Protein AF-A0A3Q7IHE6-F1 (afdb_monomer_lite)

Secondary structure (DSSP, 8-state):
--TT-TT-TT-EEEEEEEEESSS-TTSPEEEEEEEEEEE--SSS--EEEEEEEEE-SS--

Radius of gyration: 15.2 Å; chains: 1; bounding box: 45×20×33 Å

Foldseek 3Di:
DDPPFPAPAFDKDWDWAWDAPDPDPPHDTFFTWTFMWGQHDRPDGDTDDDTDTGGPDDDD

Structure (mmCIF, N/CA/C/O backbone):
data_AF-A0A3Q7IHE6-F1
#
_entry.id   AF-A0A3Q7IHE6-F1
#
loop_
_atom_site.group_PDB
_atom_site.id
_atom_site.type_symbol
_atom_site.label_atom_id
_atom_site.label_alt_id
_atom_site.label_comp_id
_atom_site.label_asym_id
_atom_site.label_entity_id
_atom_site.label_seq_id
_atom_site.pdbx_PDB_ins_code
_atom_site.Cartn_x
_atom_site.Cartn_y
_atom_site.Cartn_z
_atom_site.occupancy
_atom_site.B_iso_or_equiv
_atom_site.auth_seq_id
_atom_site.auth_comp_id
_atom_site.auth_asym_id
_atom_site.auth_atom_id
_atom_site.pdbx_PDB_model_num
ATOM 1 N N . MET A 1 1 ? 23.022 3.280 -4.159 1.00 49.59 1 MET A N 1
ATOM 2 C CA . MET A 1 1 ? 22.285 3.807 -5.325 1.00 49.59 1 MET A CA 1
ATOM 3 C C . MET A 1 1 ? 23.312 4.348 -6.306 1.00 49.59 1 MET A C 1
ATOM 5 O O . MET A 1 1 ? 23.908 5.377 -6.034 1.00 49.59 1 MET A O 1
ATOM 9 N N . THR A 1 2 ? 23.632 3.613 -7.367 1.00 46.78 2 THR A N 1
ATOM 10 C CA . THR A 1 2 ? 24.503 4.104 -8.447 1.00 46.78 2 THR A CA 1
ATOM 11 C C . THR A 1 2 ? 23.613 4.487 -9.625 1.00 46.78 2 THR A C 1
ATOM 13 O O . THR A 1 2 ? 22.584 3.851 -9.842 1.00 46.78 2 THR A O 1
ATOM 16 N N . ALA A 1 3 ? 23.982 5.528 -10.373 1.00 58.50 3 ALA A N 1
ATOM 17 C CA . ALA A 1 3 ? 23.183 6.180 -11.422 1.00 58.50 3 ALA A CA 1
ATOM 18 C C . ALA A 1 3 ? 22.738 5.287 -12.612 1.00 58.50 3 ALA A C 1
ATOM 20 O O . ALA A 1 3 ? 22.250 5.797 -13.613 1.00 58.50 3 ALA A O 1
ATOM 21 N N . LYS A 1 4 ? 22.904 3.961 -12.528 1.00 60.06 4 LYS A N 1
ATOM 22 C CA . LYS A 1 4 ? 22.531 2.996 -13.568 1.00 60.06 4 LYS A CA 1
ATOM 23 C C . LYS A 1 4 ? 21.046 2.599 -13.529 1.00 60.06 4 LYS A C 1
ATOM 25 O O . LYS A 1 4 ? 20.525 2.198 -14.560 1.00 60.06 4 LYS A O 1
ATOM 30 N N . TYR A 1 5 ? 20.368 2.732 -12.382 1.00 63.53 5 TYR A N 1
ATOM 31 C CA . TYR A 1 5 ? 18.939 2.413 -12.233 1.00 63.53 5 TYR A CA 1
ATOM 32 C C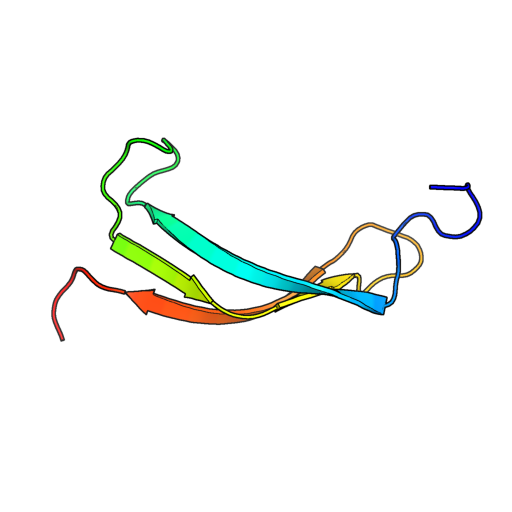 . TYR A 1 5 ? 18.256 3.447 -11.321 1.00 63.53 5 TYR A C 1
ATOM 34 O O . TYR A 1 5 ? 18.300 3.296 -10.098 1.00 63.53 5 TYR A O 1
ATOM 42 N N . PRO A 1 6 ? 17.655 4.517 -11.870 1.00 73.06 6 PRO A N 1
ATOM 43 C CA . PRO A 1 6 ? 17.160 5.644 -11.074 1.00 73.06 6 PRO A CA 1
ATOM 44 C C . PRO A 1 6 ? 15.975 5.298 -10.152 1.00 73.06 6 PRO A C 1
ATOM 46 O O . PRO A 1 6 ? 15.667 6.077 -9.255 1.00 73.06 6 PRO A O 1
ATOM 49 N N . THR A 1 7 ? 15.321 4.145 -10.338 1.00 85.56 7 THR A N 1
ATOM 50 C CA . THR A 1 7 ? 14.024 3.829 -9.707 1.00 85.56 7 THR A CA 1
ATOM 51 C C . THR A 1 7 ? 13.985 2.523 -8.905 1.00 85.56 7 THR A C 1
ATOM 53 O O . THR A 1 7 ? 12.939 2.175 -8.355 1.00 85.56 7 THR A O 1
ATOM 56 N N . SER A 1 8 ? 15.097 1.778 -8.835 1.00 91.56 8 SER A N 1
ATOM 57 C CA . SER A 1 8 ? 15.136 0.420 -8.254 1.00 91.56 8 SER A CA 1
ATOM 58 C C . SER A 1 8 ? 14.052 -0.509 -8.824 1.00 91.56 8 SER A C 1
ATOM 60 O O . SER A 1 8 ? 13.426 -1.266 -8.082 1.00 91.56 8 SER A O 1
ATOM 62 N N . PHE A 1 9 ? 13.792 -0.420 -10.134 1.00 93.50 9 PHE A N 1
ATOM 63 C CA . PHE A 1 9 ? 12.778 -1.221 -10.823 1.00 93.50 9 PHE A CA 1
ATOM 64 C C . PHE A 1 9 ? 12.848 -2.709 -10.446 1.00 93.50 9 PHE A C 1
ATOM 66 O O . PHE A 1 9 ? 13.924 -3.309 -10.448 1.00 93.50 9 PHE A O 1
ATOM 73 N N . GLY A 1 10 ? 11.691 -3.294 -10.134 1.00 94.00 10 GLY A N 1
ATOM 74 C CA . GLY A 1 10 ? 11.562 -4.688 -9.705 1.00 94.00 10 GLY A CA 1
ATOM 75 C C . GLY A 1 10 ? 11.767 -4.926 -8.205 1.00 94.00 10 GLY A C 1
ATOM 76 O O . GLY A 1 10 ? 11.500 -6.030 -7.740 1.00 94.00 10 GLY A O 1
ATOM 77 N N . SER A 1 11 ? 12.192 -3.920 -7.429 1.00 95.62 11 SER A N 1
ATOM 78 C CA . SER A 1 11 ? 12.209 -4.014 -5.963 1.00 95.62 11 SER A CA 1
ATOM 79 C C . SER A 1 11 ? 10.793 -4.183 -5.418 1.00 95.62 11 SER A C 1
ATOM 81 O O . SER A 1 11 ? 9.888 -3.459 -5.834 1.00 95.62 11 SER A O 1
ATOM 83 N N . VAL A 1 12 ? 10.627 -5.090 -4.453 1.00 97.31 12 VAL A N 1
ATOM 84 C CA . VAL A 1 12 ? 9.358 -5.357 -3.766 1.00 97.31 12 VAL A CA 1
ATOM 85 C C . VAL A 1 12 ? 9.562 -5.266 -2.259 1.00 97.31 12 VAL A C 1
ATOM 87 O O . VAL A 1 12 ? 10.507 -5.846 -1.725 1.00 97.31 12 VAL A O 1
ATOM 90 N N . THR A 1 13 ? 8.656 -4.569 -1.580 1.00 97.38 13 THR A N 1
ATOM 91 C CA . THR A 1 13 ? 8.668 -4.388 -0.125 1.00 97.38 13 THR A CA 1
ATOM 92 C C . THR A 1 13 ? 7.335 -4.846 0.458 1.00 97.38 13 THR A C 1
ATOM 94 O O . THR A 1 13 ? 6.285 -4.395 0.002 1.00 97.38 13 THR A O 1
ATOM 97 N N . MET A 1 14 ? 7.382 -5.722 1.467 1.00 98.44 14 MET A N 1
ATOM 98 C CA . MET A 1 14 ? 6.228 -6.062 2.310 1.00 98.44 14 MET A CA 1
ATOM 99 C C . MET A 1 14 ? 5.939 -4.916 3.275 1.00 98.44 14 MET A C 1
ATOM 101 O O . MET A 1 14 ? 6.869 -4.396 3.892 1.00 98.44 14 MET A O 1
ATOM 105 N N . ILE A 1 15 ? 4.666 -4.562 3.427 1.00 98.31 15 ILE A N 1
ATOM 106 C CA . ILE A 1 15 ? 4.238 -3.461 4.292 1.00 98.31 15 ILE A CA 1
ATOM 107 C C . ILE A 1 15 ? 3.159 -3.877 5.291 1.00 98.31 15 ILE A C 1
ATOM 109 O O . ILE A 1 15 ? 2.367 -4.791 5.042 1.00 98.31 15 ILE A O 1
ATOM 113 N N . ASP A 1 16 ? 3.136 -3.157 6.409 1.00 98.06 16 ASP A N 1
ATOM 114 C CA . ASP A 1 16 ? 2.111 -3.220 7.447 1.00 98.06 16 ASP A CA 1
ATOM 115 C C . ASP A 1 16 ? 1.939 -1.812 8.037 1.00 98.06 16 ASP A C 1
ATOM 117 O O . ASP A 1 16 ? 2.415 -1.506 9.133 1.00 98.06 16 ASP A O 1
ATOM 121 N N . ASP A 1 17 ? 1.300 -0.933 7.271 1.00 97.44 17 ASP A N 1
ATOM 122 C CA . ASP A 1 17 ? 1.260 0.503 7.548 1.00 97.44 17 ASP A CA 1
ATOM 123 C C . ASP A 1 17 ? 0.021 0.874 8.368 1.00 97.44 17 ASP A C 1
ATOM 125 O O . ASP A 1 17 ? -1.085 0.387 8.125 1.00 97.44 17 ASP A O 1
ATOM 129 N N . THR A 1 18 ? 0.181 1.757 9.353 1.00 96.94 18 THR A N 1
ATOM 130 C CA . THR A 1 18 ? -0.927 2.244 10.187 1.00 96.94 18 THR A CA 1
ATOM 131 C C . THR A 1 1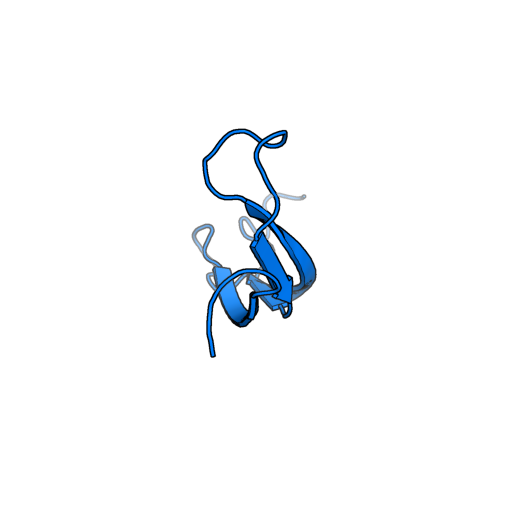8 ? -1.843 3.190 9.413 1.00 96.94 18 THR A C 1
ATOM 133 O O . THR A 1 18 ? -1.365 4.137 8.792 1.00 96.94 18 THR A O 1
ATOM 136 N N . LEU A 1 19 ? -3.161 2.989 9.515 1.00 97.06 19 LEU A N 1
ATOM 137 C CA . LEU A 1 19 ? -4.174 3.918 9.007 1.00 97.06 19 LEU A CA 1
ATOM 138 C C . LEU A 1 19 ? -4.726 4.749 10.162 1.00 97.06 19 LEU A C 1
ATOM 140 O O . LEU A 1 19 ? -5.180 4.193 11.163 1.00 97.06 19 LEU A O 1
ATOM 144 N N . THR A 1 20 ? -4.729 6.066 10.008 1.00 97.12 20 THR A N 1
ATOM 145 C CA . THR A 1 20 ? -5.173 7.026 11.022 1.00 97.12 20 THR A CA 1
ATOM 146 C C . THR A 1 20 ? -6.350 7.867 10.517 1.00 97.12 20 THR A C 1
ATOM 148 O O . THR A 1 20 ? -6.552 8.003 9.311 1.00 97.12 20 THR A O 1
ATOM 151 N N . VAL A 1 21 ? -7.151 8.438 11.427 1.00 96.38 21 VAL A N 1
ATOM 152 C CA . VAL A 1 21 ? -8.301 9.308 11.073 1.00 96.38 21 VAL A CA 1
ATOM 153 C C . VAL A 1 21 ? -7.903 10.581 10.318 1.00 96.38 21 VAL A C 1
ATOM 155 O O . VAL A 1 21 ? -8.736 11.186 9.646 1.00 96.38 21 VAL A O 1
ATOM 158 N N . GLY A 1 22 ? -6.650 11.011 10.451 1.00 95.50 22 GLY A N 1
ATOM 159 C CA . GLY A 1 22 ? -6.119 12.205 9.811 1.00 95.50 22 GLY A CA 1
ATOM 160 C C . GLY A 1 22 ? -4.613 12.100 9.562 1.00 95.50 22 GLY A C 1
ATOM 161 O O . GLY A 1 22 ? -4.006 11.076 9.871 1.00 95.50 22 GLY A O 1
ATOM 162 N N . PRO A 1 23 ? -3.996 13.158 9.011 1.00 95.88 23 PRO A N 1
ATOM 163 C CA . PRO A 1 23 ? -2.588 13.146 8.608 1.00 95.88 23 PRO A CA 1
ATOM 164 C C . PRO A 1 23 ? -1.599 13.170 9.784 1.00 95.88 23 PRO A C 1
ATOM 166 O O . PRO A 1 23 ? -0.418 12.906 9.583 1.00 95.88 23 PRO A O 1
ATOM 169 N N . ASP A 1 24 ? -2.053 13.505 10.995 1.00 96.81 24 ASP A N 1
ATOM 170 C CA . ASP A 1 24 ? -1.216 13.455 12.196 1.00 96.81 24 ASP A CA 1
ATOM 171 C C . ASP A 1 24 ? -0.957 11.993 12.590 1.00 96.81 24 ASP A C 1
ATOM 173 O O . ASP A 1 24 ? -1.899 11.224 12.808 1.00 96.81 24 ASP A O 1
ATOM 177 N N . SER A 1 25 ? 0.318 11.622 12.725 1.00 92.94 25 SER A N 1
ATOM 178 C CA . SER A 1 25 ? 0.748 10.281 13.132 1.00 92.94 25 SER A CA 1
ATOM 179 C C . SER A 1 25 ? 0.279 9.883 14.533 1.00 92.94 25 SER A C 1
ATOM 181 O O . SER A 1 25 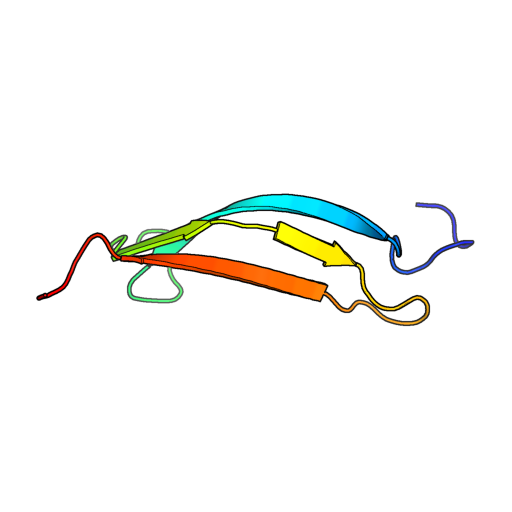? 0.215 8.696 14.835 1.00 92.94 25 SER A O 1
ATOM 183 N N . ASN A 1 26 ? -0.038 10.856 15.390 1.00 94.62 26 ASN A N 1
ATOM 184 C CA . ASN A 1 26 ? -0.570 10.623 16.734 1.00 94.62 26 ASN A CA 1
ATOM 185 C C . ASN A 1 26 ? -2.103 10.545 16.764 1.00 94.62 26 ASN A C 1
ATOM 187 O O . ASN A 1 26 ? -2.685 10.334 17.830 1.00 94.62 26 ASN A O 1
ATOM 191 N N . SER A 1 27 ? -2.776 10.751 15.629 1.00 96.50 27 SER A N 1
ATOM 192 C CA . SER A 1 27 ? -4.231 10.653 15.574 1.00 96.50 27 SER A CA 1
ATOM 193 C C . SER A 1 27 ? -4.708 9.205 15.703 1.00 96.50 27 SER A C 1
ATOM 195 O O . SER A 1 27 ? -3.949 8.248 15.547 1.00 96.50 27 SER A O 1
ATOM 197 N N . THR A 1 28 ? -5.987 9.037 16.042 1.00 96.38 28 THR A N 1
ATOM 198 C CA . THR A 1 28 ? -6.585 7.725 16.299 1.00 96.38 28 THR A CA 1
ATOM 199 C C . THR A 1 28 ? -6.343 6.758 15.140 1.00 96.38 28 THR A C 1
ATOM 201 O O . THR A 1 28 ? -6.695 7.047 13.995 1.00 96.38 28 THR A O 1
ATOM 204 N N . ILE A 1 29 ? -5.773 5.594 15.458 1.00 96.38 29 ILE A N 1
ATOM 205 C CA . ILE A 1 29 ? -5.591 4.488 14.516 1.00 96.38 29 ILE A CA 1
ATOM 206 C C . ILE A 1 29 ? -6.950 3.838 14.249 1.00 96.38 29 ILE A C 1
ATOM 208 O O . ILE A 1 29 ? -7.671 3.489 15.183 1.00 96.38 29 ILE A O 1
ATOM 212 N N . VAL A 1 30 ? -7.270 3.648 12.971 1.00 96.75 30 VAL A N 1
ATOM 213 C CA . VAL A 1 30 ? -8.537 3.065 12.496 1.00 96.75 30 VAL A CA 1
ATOM 214 C C . VAL A 1 30 ? -8.368 1.727 11.780 1.00 96.75 30 VAL A C 1
ATOM 216 O O . VAL A 1 30 ? -9.352 1.061 11.451 1.00 96.75 30 VAL A O 1
ATOM 219 N N . GLY A 1 31 ? -7.127 1.322 11.512 1.00 96.75 31 GLY A N 1
ATOM 220 C CA . GLY A 1 31 ? -6.825 0.077 10.820 1.00 96.75 31 GLY A CA 1
ATOM 221 C C . GLY A 1 31 ? -5.381 -0.002 10.348 1.00 96.75 31 GLY A C 1
ATOM 222 O O . GLY A 1 31 ? -4.526 0.771 10.789 1.00 96.75 31 GLY A O 1
ATOM 223 N N . ARG A 1 32 ? -5.119 -0.939 9.433 1.00 97.56 32 ARG A N 1
ATOM 224 C CA . ARG A 1 32 ? -3.807 -1.131 8.797 1.00 97.56 32 ARG A CA 1
ATOM 225 C C . ARG A 1 32 ? -3.934 -1.406 7.299 1.00 97.56 32 ARG A C 1
ATOM 227 O O . ARG A 1 32 ? -4.901 -2.034 6.871 1.00 97.56 32 ARG A O 1
ATOM 234 N N . ALA A 1 33 ? -2.964 -0.954 6.510 1.00 97.94 33 ALA A N 1
ATOM 235 C CA . ALA A 1 33 ? -2.782 -1.358 5.119 1.00 97.94 33 ALA A CA 1
ATOM 236 C C . ALA A 1 33 ? -1.689 -2.428 5.048 1.00 97.94 33 ALA A C 1
ATOM 238 O O . ALA A 1 33 ? -0.538 -2.178 5.398 1.00 97.94 33 ALA A O 1
ATOM 239 N N . GLN A 1 34 ? -2.059 -3.622 4.596 1.00 98.56 34 GLN A N 1
ATOM 240 C CA . GLN A 1 34 ? -1.173 -4.785 4.553 1.00 98.56 34 GLN A CA 1
ATOM 241 C C . GLN A 1 34 ? -1.034 -5.284 3.123 1.00 98.56 34 GLN A C 1
ATOM 243 O O . GLN A 1 34 ? -2.037 -5.454 2.428 1.00 98.56 34 GLN A O 1
ATOM 248 N N . GLY A 1 35 ? 0.193 -5.539 2.675 1.00 98.31 35 GLY A N 1
ATOM 249 C CA . GLY A 1 35 ? 0.440 -6.004 1.312 1.00 98.31 35 GLY A CA 1
ATOM 250 C C . GLY A 1 35 ? 1.837 -5.670 0.815 1.00 98.31 35 GLY A C 1
ATOM 251 O O . GLY A 1 35 ? 2.800 -5.767 1.576 1.00 98.31 35 GLY A O 1
ATOM 252 N N . ILE A 1 36 ? 1.947 -5.295 -0.462 1.00 98.44 36 ILE A N 1
ATOM 253 C CA . ILE A 1 36 ? 3.232 -4.988 -1.102 1.00 98.44 36 ILE A CA 1
ATOM 254 C C . ILE A 1 36 ? 3.230 -3.677 -1.881 1.00 98.44 36 ILE A C 1
ATOM 256 O O . ILE A 1 36 ? 2.235 -3.304 -2.512 1.00 98.44 36 ILE A O 1
ATOM 260 N N . TYR A 1 37 ? 4.407 -3.052 -1.915 1.00 97.88 37 TYR A N 1
ATOM 261 C CA . TYR A 1 37 ? 4.791 -2.039 -2.895 1.00 97.88 37 TYR A CA 1
ATOM 262 C C . TYR A 1 37 ? 5.847 -2.605 -3.839 1.00 97.88 37 TYR A C 1
ATOM 264 O O . TYR A 1 37 ? 6.812 -3.221 -3.388 1.00 97.88 37 TYR A O 1
ATOM 272 N N . GLY A 1 38 ? 5.688 -2.369 -5.139 1.00 97.38 38 GLY A N 1
ATOM 273 C CA . GLY A 1 38 ? 6.677 -2.715 -6.157 1.00 97.38 38 GLY A CA 1
ATOM 274 C C . GLY A 1 38 ? 7.108 -1.500 -6.973 1.00 97.38 38 GLY A C 1
ATOM 275 O O . GLY A 1 38 ? 6.250 -0.797 -7.503 1.00 97.38 38 GLY A O 1
ATOM 276 N N . SER A 1 39 ? 8.413 -1.266 -7.128 1.00 96.88 39 SER A N 1
ATOM 277 C CA . SER A 1 39 ? 8.932 -0.244 -8.053 1.00 96.88 39 SER A CA 1
ATOM 278 C C . SER A 1 39 ? 8.657 -0.657 -9.501 1.00 96.88 39 SER A C 1
ATOM 280 O O . SER A 1 39 ? 9.308 -1.561 -10.028 1.00 96.88 39 SER A O 1
ATOM 282 N N . ALA A 1 40 ? 7.700 0.009 -10.148 1.00 96.00 40 ALA A N 1
ATOM 283 C CA . ALA A 1 40 ? 7.066 -0.481 -11.376 1.00 96.00 40 ALA A CA 1
ATOM 284 C C . ALA A 1 40 ? 7.398 0.323 -12.647 1.00 96.00 40 ALA A C 1
ATOM 286 O O . ALA A 1 40 ? 6.887 0.012 -13.720 1.00 96.00 40 ALA A O 1
ATOM 287 N N . ASN A 1 41 ? 8.251 1.345 -12.565 1.00 93.81 41 ASN A N 1
ATOM 288 C CA . ASN A 1 41 ? 8.680 2.136 -13.721 1.00 93.81 41 ASN A CA 1
ATOM 289 C C . ASN A 1 41 ? 10.212 2.264 -13.737 1.00 93.81 41 ASN A C 1
ATOM 291 O O . ASN A 1 41 ? 10.829 2.419 -12.686 1.00 93.81 41 ASN A O 1
ATOM 295 N N . GLN A 1 42 ? 10.831 2.128 -14.913 1.00 91.12 42 GLN A N 1
ATOM 296 C CA . GLN A 1 42 ? 12.293 2.143 -15.083 1.00 91.12 42 GLN A CA 1
ATOM 297 C C . GLN A 1 42 ? 12.887 3.557 -15.158 1.00 91.12 42 GLN A C 1
ATOM 299 O O . GLN A 1 4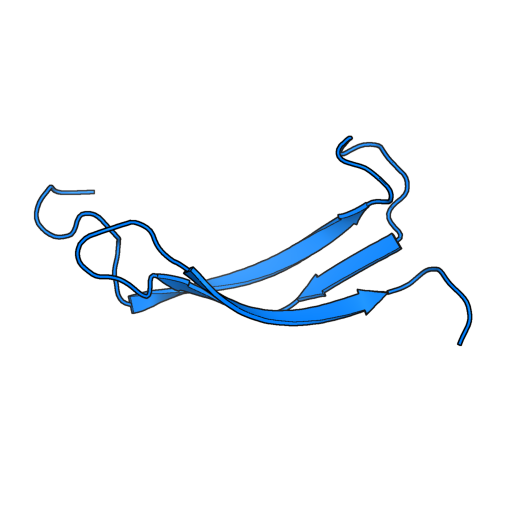2 ? 14.044 3.749 -14.789 1.00 91.12 42 GLN A O 1
ATOM 304 N N . ASP A 1 43 ? 12.087 4.541 -15.566 1.00 89.75 43 ASP A N 1
ATOM 305 C CA . ASP A 1 43 ? 12.533 5.904 -15.865 1.00 89.75 43 ASP A CA 1
ATOM 306 C C . ASP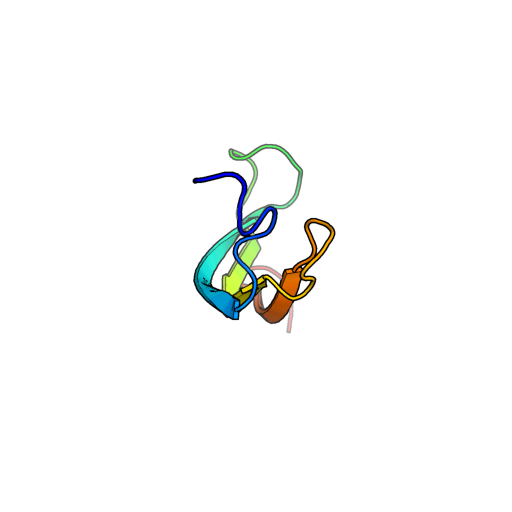 A 1 43 ? 12.164 6.906 -14.764 1.00 89.75 43 ASP A C 1
ATOM 308 O O . ASP A 1 43 ? 12.874 7.885 -14.535 1.00 89.75 43 ASP A O 1
ATOM 312 N N . LYS A 1 44 ? 11.033 6.690 -14.081 1.00 89.75 44 LYS A N 1
ATOM 313 C CA . LYS A 1 44 ? 10.491 7.582 -13.045 1.00 89.75 44 LYS A CA 1
ATOM 314 C C . LYS A 1 44 ? 10.035 6.792 -11.824 1.00 89.75 44 LYS A C 1
ATOM 316 O O . LYS A 1 44 ? 9.637 5.639 -11.938 1.00 89.75 44 LYS A O 1
ATOM 321 N N . GLY A 1 45 ? 10.055 7.417 -10.649 1.00 90.56 45 GLY A N 1
ATOM 322 C CA . GLY A 1 45 ? 9.517 6.800 -9.437 1.00 90.56 45 GLY A CA 1
ATOM 323 C C . GLY A 1 45 ? 8.021 6.513 -9.589 1.00 90.56 45 GLY A C 1
ATOM 324 O O . GLY A 1 45 ? 7.230 7.439 -9.751 1.00 90.56 45 GLY A O 1
ATOM 325 N N . ALA A 1 46 ? 7.643 5.236 -9.549 1.00 95.00 46 ALA A N 1
ATOM 326 C CA . ALA A 1 46 ? 6.254 4.789 -9.559 1.00 95.00 46 ALA A CA 1
ATOM 327 C C . ALA A 1 46 ? 6.124 3.469 -8.793 1.00 95.00 46 ALA A C 1
ATOM 329 O O . ALA A 1 46 ? 6.980 2.590 -8.928 1.00 95.00 46 ALA A O 1
ATOM 330 N N . LEU A 1 47 ? 5.043 3.329 -8.024 1.00 96.75 47 LEU A N 1
ATOM 331 C CA . LEU A 1 47 ? 4.754 2.140 -7.226 1.00 96.75 47 LEU A CA 1
ATOM 332 C C . LEU A 1 47 ? 3.508 1.422 -7.756 1.00 96.75 47 LEU A C 1
ATOM 334 O O . LEU A 1 47 ? 2.475 2.051 -7.975 1.00 96.75 47 LEU A O 1
ATOM 338 N N . LEU A 1 48 ? 3.598 0.102 -7.913 1.00 97.75 48 LEU A N 1
ATOM 339 C CA . LEU A 1 48 ? 2.444 -0.792 -7.970 1.00 97.75 48 LEU A CA 1
ATOM 340 C C . LEU A 1 48 ? 2.105 -1.218 -6.541 1.00 97.75 48 LEU A C 1
ATOM 342 O O . LEU A 1 48 ? 2.982 -1.690 -5.819 1.00 97.75 48 LEU A O 1
ATOM 346 N N . MET A 1 49 ? 0.844 -1.062 -6.145 1.00 98.19 49 MET A N 1
ATOM 347 C CA . MET A 1 49 ? 0.372 -1.400 -4.806 1.00 98.19 49 MET A CA 1
ATOM 348 C C . MET A 1 49 ? -0.670 -2.515 -4.875 1.00 98.19 49 MET A C 1
ATOM 350 O O . MET A 1 49 ? -1.646 -2.404 -5.616 1.00 98.19 49 MET A O 1
ATOM 354 N N . ILE A 1 50 ? -0.474 -3.569 -4.084 1.00 98.31 50 ILE A N 1
ATOM 355 C CA . ILE A 1 50 ? -1.467 -4.632 -3.876 1.00 98.31 50 ILE A CA 1
ATOM 356 C C . ILE A 1 50 ? -1.678 -4.731 -2.373 1.00 98.31 50 ILE A C 1
ATOM 358 O O . ILE A 1 50 ? -0.785 -5.189 -1.662 1.00 98.31 50 ILE A O 1
ATOM 362 N N . LEU A 1 51 ? -2.825 -4.241 -1.902 1.00 97.81 51 LEU A N 1
ATOM 363 C CA . LEU A 1 51 ? -3.080 -3.976 -0.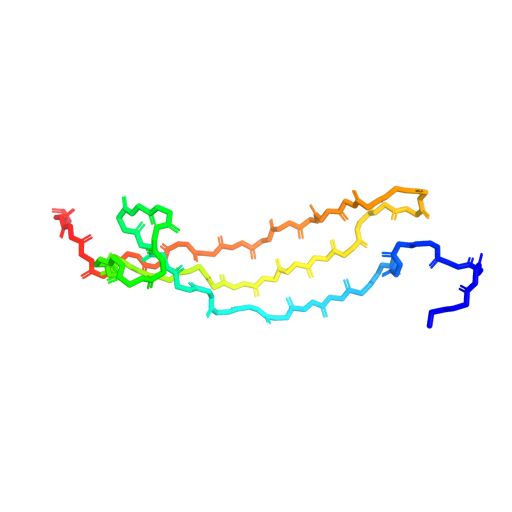488 1.00 97.81 51 LEU A CA 1
ATOM 364 C C . LEU A 1 51 ? -4.444 -4.501 -0.057 1.00 97.81 51 LEU A C 1
ATOM 366 O O . LEU A 1 51 ? -5.421 -4.390 -0.795 1.00 97.81 51 LEU A O 1
ATOM 370 N N . ASN A 1 52 ? -4.505 -4.960 1.186 1.00 98.00 52 ASN A N 1
ATOM 371 C CA . ASN A 1 52 ? -5.730 -5.121 1.949 1.00 98.00 52 ASN A CA 1
ATOM 372 C C . ASN A 1 52 ? -5.822 -3.993 2.980 1.00 98.00 52 ASN A C 1
ATOM 374 O O . ASN A 1 52 ? -4.881 -3.769 3.744 1.00 98.00 52 ASN A O 1
ATOM 378 N N . PHE A 1 53 ? -6.967 -3.312 3.028 1.00 96.56 53 PHE A N 1
ATOM 379 C CA . PHE A 1 53 ? -7.284 -2.368 4.097 1.00 96.56 53 PHE A CA 1
ATOM 380 C C . PHE A 1 53 ? -8.032 -3.104 5.207 1.00 96.56 53 PHE A C 1
ATOM 382 O O . PHE A 1 53 ? -9.182 -3.510 5.043 1.00 96.56 53 PHE A O 1
ATOM 389 N N . VAL A 1 54 ? -7.357 -3.291 6.336 1.00 96.25 54 VAL A N 1
ATOM 390 C CA . VAL A 1 54 ? -7.866 -4.005 7.505 1.00 96.25 54 VAL A CA 1
ATOM 391 C C . VAL A 1 54 ? -8.348 -2.973 8.519 1.00 96.25 54 VAL A C 1
ATOM 393 O O . VAL A 1 54 ? -7.588 -2.521 9.377 1.00 96.25 54 VAL A O 1
ATOM 396 N N . PHE A 1 55 ? -9.603 -2.546 8.387 1.00 95.88 55 PHE A N 1
ATOM 397 C CA . PHE A 1 55 ? -10.221 -1.612 9.328 1.00 95.88 55 PHE A CA 1
ATOM 398 C C . PHE A 1 55 ? -10.543 -2.314 10.651 1.00 95.88 55 PHE A C 1
ATOM 400 O O . PHE A 1 55 ? -11.159 -3.378 10.666 1.00 95.88 55 PHE A O 1
ATOM 407 N N . THR A 1 56 ? -10.133 -1.713 11.767 1.00 92.69 56 THR A N 1
ATOM 408 C CA . THR A 1 56 ? -10.381 -2.219 13.131 1.00 92.69 56 THR A CA 1
ATOM 409 C C . THR A 1 56 ? -11.412 -1.384 13.886 1.00 92.69 56 THR A C 1
ATOM 411 O O . THR A 1 56 ? -11.856 -1.767 14.966 1.00 92.69 56 THR A O 1
ATOM 414 N N . THR A 1 57 ? -11.810 -0.248 13.316 1.00 86.50 57 THR A N 1
ATOM 415 C CA . THR A 1 57 ? -12.829 0.651 13.859 1.00 86.50 57 THR A CA 1
ATOM 416 C C . THR A 1 57 ? -13.880 0.946 12.794 1.00 86.50 57 THR A C 1
ATOM 418 O O . THR A 1 57 ? -13.529 1.149 11.634 1.00 86.50 57 THR A O 1
ATOM 421 N N . GLY A 1 58 ? -15.153 1.018 13.183 1.00 77.06 58 GLY A N 1
ATOM 422 C CA . GLY A 1 58 ? -16.283 1.210 12.266 1.00 77.06 58 GLY A CA 1
ATOM 423 C C . GLY A 1 58 ? -17.357 0.136 12.455 1.00 77.06 58 GLY A C 1
ATOM 424 O O . GLY A 1 58 ? -17.170 -0.797 13.235 1.00 77.06 58 GLY A O 1
ATOM 425 N N . LYS A 1 59 ? -18.507 0.287 11.788 1.00 67.56 59 LYS A N 1
ATOM 426 C CA . LYS A 1 59 ? -19.586 -0.714 11.811 1.00 67.56 59 LYS A CA 1
ATOM 427 C C . LYS A 1 59 ? -19.473 -1.658 10.616 1.00 67.56 59 LYS A C 1
ATOM 429 O O . LYS A 1 59 ? -19.194 -1.200 9.511 1.00 67.56 59 LYS A O 1
ATOM 434 N N . VAL A 1 60 ? -19.727 -2.940 10.884 1.00 57.66 60 VAL A N 1
ATOM 435 C CA . VAL A 1 60 ? -20.068 -3.967 9.887 1.00 57.66 60 VAL A CA 1
ATOM 436 C C . VAL A 1 60 ? -21.517 -3.776 9.454 1.00 57.66 60 VAL A C 1
ATOM 438 O O . VAL A 1 60 ? -22.338 -3.437 10.341 1.00 57.66 60 VAL A O 1
#

Sequence (60 aa):
MTAKYPTSFGSVTMIDDTLTVGPDSNSTIVGRAQGIYGSANQDKGALLMILNFVFTTGKV

InterPro domains:
  IPR004265 Dirigent protein [PF03018] (5-59)
  IPR004265 Dirigent protein [PTHR21495] (6-59)

pLDDT: mean 90.51, std 13.01, range [46.78, 98.56]

Organism: Solanum lycopersicum (NCBI:txid4081)